Protein AF-A0A968JQE1-F1 (afdb_monomer_lite)

Foldseek 3Di:
DDAAQFKKKKFKDFDPPFPFDKKKWKDDVPDTQDIQADPVVRDGHRMDMGRHHHDDDIDIDIATPPNGGGDMDMDMDGDDGD

pLDDT: mean 96.48, std 2.14, range [90.12, 98.75]

Sequence (82 aa):
MLNKSTKYRFSICTAPNSEGEAVLQVFDMNTLMGSTFLEATGKDFPSFDLNCQKTGIYHVFISFKEGKAGEAVGILSFVKRL

Radius of gyration: 13.13 Å; chains: 1; bounding box: 32×24×36 Å

Secondary structure (DSSP, 8-state):
-B-TTEEEEEEEEE-TT-SSPEEEEEEETTEEEEESEETTTTEE-SEEEEEE-S-B--EEEEEEGGG----EEEEEEEEEE-

Structure (mmCIF, N/CA/C/O backbone):
data_AF-A0A968JQE1-F1
#
_entry.id   AF-A0A968JQE1-F1
#
loop_
_atom_site.group_PDB
_atom_site.id
_atom_site.type_symbol
_atom_site.label_atom_id
_atom_site.label_alt_id
_atom_site.label_comp_id
_atom_site.label_asym_id
_atom_site.label_entity_id
_atom_site.label_seq_id
_atom_site.pdbx_PDB_ins_code
_atom_site.Cartn_x
_atom_site.Cartn_y
_atom_site.Cartn_z
_atom_site.occupancy
_atom_site.B_iso_or_equiv
_atom_site.auth_seq_id
_atom_site.auth_comp_id
_atom_site.auth_asym_id
_atom_site.auth_atom_id
_atom_site.pdbx_PDB_model_num
ATOM 1 N N . MET A 1 1 ? -12.111 -6.168 4.051 1.00 90.12 1 MET A N 1
ATOM 2 C CA . MET A 1 1 ? -13.036 -5.394 4.910 1.00 90.12 1 MET A CA 1
ATOM 3 C C . MET A 1 1 ? -12.240 -4.832 6.072 1.00 90.12 1 MET A C 1
ATOM 5 O O . MET A 1 1 ? -11.415 -5.558 6.612 1.00 90.12 1 MET A O 1
ATOM 9 N N . LEU A 1 2 ? -12.437 -3.560 6.410 1.00 97.25 2 LEU A N 1
ATOM 10 C CA . LEU A 1 2 ? -11.780 -2.888 7.535 1.00 97.25 2 LEU A CA 1
ATOM 11 C C . LEU A 1 2 ? -12.809 -2.578 8.626 1.00 97.25 2 LEU A C 1
ATOM 13 O O . LEU A 1 2 ? -13.989 -2.394 8.323 1.00 97.25 2 LEU A O 1
ATOM 17 N N . ASN A 1 3 ? -12.361 -2.519 9.880 1.00 97.88 3 ASN A N 1
ATOM 18 C CA . ASN A 1 3 ? -13.219 -2.329 11.047 1.00 97.88 3 ASN A CA 1
ATOM 19 C C . ASN A 1 3 ? -13.146 -0.897 11.583 1.00 97.88 3 ASN A C 1
ATOM 21 O O . ASN A 1 3 ? -12.059 -0.339 11.740 1.00 97.88 3 ASN A O 1
ATOM 25 N N . LYS A 1 4 ? -14.306 -0.339 11.948 1.00 97.62 4 LYS A N 1
ATOM 26 C CA . LYS A 1 4 ? -14.420 0.947 12.646 1.00 97.62 4 LYS A CA 1
ATOM 27 C C . LYS A 1 4 ? -13.545 0.975 13.904 1.00 97.62 4 LYS A C 1
ATOM 29 O O . LYS A 1 4 ? -13.366 -0.045 14.571 1.00 97.62 4 LYS A O 1
ATOM 34 N N . SER A 1 5 ? -13.040 2.161 14.240 1.00 97.56 5 SER A N 1
ATOM 35 C CA . SER A 1 5 ? -12.186 2.395 15.410 1.00 97.56 5 SER A CA 1
ATOM 36 C C . SER A 1 5 ? -10.946 1.505 15.387 1.00 97.56 5 SER A C 1
ATOM 38 O O . SER A 1 5 ? -10.526 0.967 16.405 1.00 97.56 5 SER A O 1
ATOM 40 N N . THR A 1 6 ? -10.366 1.312 14.204 1.00 98.50 6 THR A N 1
ATOM 41 C CA . THR A 1 6 ? -9.105 0.594 14.029 1.00 98.50 6 THR A CA 1
ATOM 42 C C . THR A 1 6 ? -8.178 1.421 13.159 1.00 98.50 6 THR A C 1
ATOM 44 O O . THR A 1 6 ? -8.582 1.969 12.131 1.00 98.50 6 THR A O 1
ATOM 47 N N . LYS A 1 7 ? -6.923 1.517 13.584 1.00 98.56 7 LYS A N 1
ATOM 48 C CA . LYS A 1 7 ? -5.844 2.096 12.802 1.00 98.56 7 LYS A CA 1
ATOM 49 C C . LYS A 1 7 ? -5.168 0.987 12.006 1.00 98.56 7 LYS A C 1
ATOM 51 O O . LYS A 1 7 ? -4.655 0.028 12.588 1.00 98.56 7 LYS A O 1
ATOM 56 N N . TYR A 1 8 ? -5.161 1.144 10.692 1.00 98.69 8 TYR A N 1
ATOM 57 C CA . TYR A 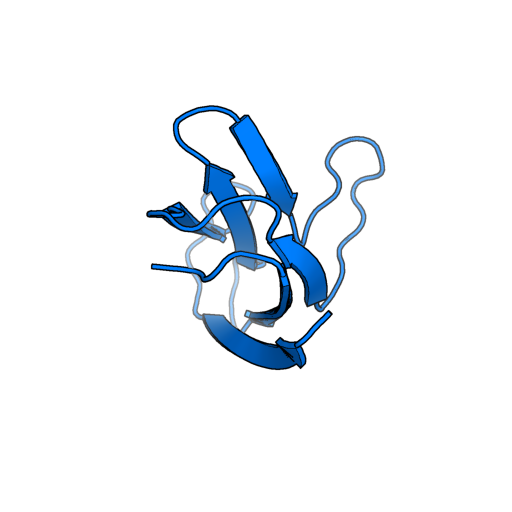1 8 ? -4.456 0.272 9.760 1.00 98.69 8 TYR A CA 1
ATOM 58 C C . TYR A 1 8 ? -3.268 1.010 9.154 1.00 98.69 8 TYR A C 1
ATOM 60 O O . TYR A 1 8 ? -3.309 2.234 9.026 1.00 98.69 8 TYR A O 1
ATOM 68 N N . ARG A 1 9 ? -2.231 0.270 8.765 1.00 98.75 9 ARG A N 1
ATOM 69 C CA . ARG A 1 9 ? -1.109 0.781 7.975 1.00 98.75 9 ARG A CA 1
ATOM 70 C 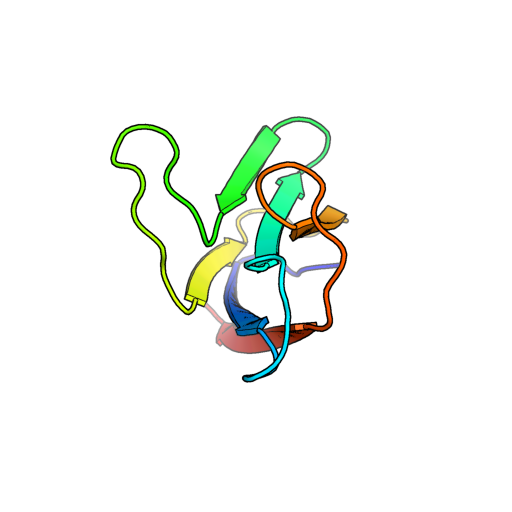C . ARG A 1 9 ? -1.068 0.065 6.642 1.00 98.75 9 ARG A C 1
ATOM 72 O O . ARG A 1 9 ? -1.097 -1.163 6.611 1.00 98.75 9 ARG A O 1
ATOM 79 N N . PHE A 1 10 ? -0.972 0.844 5.578 1.00 98.69 10 PHE A N 1
ATOM 80 C CA . PHE A 1 10 ? -0.728 0.351 4.234 1.00 98.69 10 PHE A CA 1
ATOM 81 C C . PHE A 1 10 ? 0.701 0.701 3.856 1.00 98.69 10 PHE A C 1
ATOM 83 O O . PHE A 1 10 ? 1.076 1.870 3.924 1.00 98.69 10 PHE A O 1
ATOM 90 N N . SER A 1 11 ? 1.483 -0.301 3.476 1.00 98.56 11 SER A N 1
ATOM 91 C CA . SER A 1 11 ? 2.866 -0.137 3.029 1.00 98.56 11 SER A CA 1
ATOM 92 C C . SER A 1 11 ? 3.033 -0.686 1.620 1.00 98.56 11 SER A C 1
ATOM 94 O O . SER A 1 11 ? 2.354 -1.645 1.248 1.00 98.56 11 SER A O 1
ATOM 96 N N . ILE A 1 12 ? 3.958 -0.105 0.863 1.00 98.25 12 ILE A N 1
ATOM 97 C CA . ILE A 1 12 ? 4.333 -0.562 -0.475 1.00 98.25 12 ILE A CA 1
ATOM 98 C C . ILE A 1 12 ? 5.851 -0.719 -0.551 1.00 98.25 12 ILE A C 1
ATOM 100 O O . ILE A 1 12 ? 6.601 0.065 0.033 1.00 98.25 12 ILE A O 1
ATOM 104 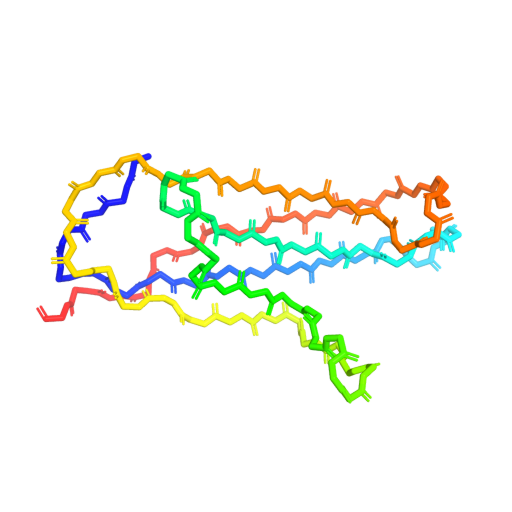N N . CYS A 1 13 ? 6.304 -1.744 -1.261 1.00 96.81 13 CYS A N 1
ATOM 105 C CA . CYS A 1 13 ? 7.700 -1.915 -1.632 1.00 96.81 13 CYS A CA 1
ATOM 106 C C . CYS A 1 13 ? 7.764 -2.342 -3.097 1.00 96.81 13 CYS A C 1
ATOM 108 O O . CYS A 1 13 ? 7.102 -3.304 -3.487 1.00 96.81 13 CYS A O 1
ATOM 110 N N . THR A 1 14 ? 8.553 -1.624 -3.887 1.00 97.38 14 THR A N 1
ATOM 111 C CA . THR A 1 14 ? 8.832 -1.946 -5.289 1.00 97.38 14 THR A CA 1
ATOM 112 C C . THR A 1 14 ? 10.082 -2.824 -5.354 1.00 97.38 14 THR A C 1
ATOM 114 O O . THR A 1 14 ? 11.048 -2.569 -4.631 1.00 97.38 14 THR A O 1
ATOM 117 N N . ALA A 1 15 ? 10.092 -3.853 -6.205 1.00 96.12 15 ALA A N 1
ATOM 118 C CA . ALA A 1 15 ? 11.277 -4.688 -6.389 1.00 96.12 15 ALA A CA 1
ATOM 119 C C . ALA A 1 15 ? 12.468 -3.847 -6.911 1.00 96.12 15 ALA A C 1
ATOM 121 O O . ALA A 1 15 ? 12.261 -2.986 -7.768 1.00 96.12 15 ALA A O 1
ATOM 122 N N . PRO A 1 16 ? 13.719 -4.101 -6.471 1.00 92.19 16 PRO A N 1
ATOM 123 C CA . PRO A 1 16 ? 14.879 -3.280 -6.850 1.00 92.19 16 PRO A CA 1
ATOM 124 C C . PRO A 1 16 ? 15.134 -3.158 -8.360 1.00 92.19 16 PRO A C 1
ATOM 126 O O . PRO A 1 16 ? 15.705 -2.168 -8.800 1.00 92.19 16 PRO A O 1
ATOM 129 N N . ASN A 1 17 ? 14.706 -4.154 -9.142 1.00 92.38 17 ASN A N 1
ATOM 130 C CA . ASN A 1 17 ? 14.906 -4.217 -10.594 1.00 92.38 17 ASN A CA 1
ATOM 131 C C . ASN A 1 17 ? 13.623 -3.906 -11.388 1.00 92.38 17 ASN A C 1
ATOM 133 O O . ASN A 1 17 ? 13.544 -4.216 -12.574 1.00 92.38 17 ASN A O 1
ATOM 137 N N . SER A 1 18 ? 12.596 -3.362 -10.732 1.00 93.38 18 SER A N 1
ATOM 138 C CA . SER A 1 18 ? 11.337 -2.979 -11.373 1.00 93.38 18 SER A CA 1
ATOM 139 C C . SER A 1 18 ? 11.513 -1.691 -12.178 1.00 93.38 18 SER A C 1
ATOM 141 O O . SER A 1 18 ? 12.054 -0.715 -11.663 1.00 93.38 18 SER A O 1
ATOM 143 N N . GLU A 1 19 ? 11.022 -1.659 -13.419 1.00 93.31 19 GLU A N 1
ATOM 144 C CA . GLU A 1 19 ? 11.030 -0.437 -14.239 1.00 93.31 19 GLU A CA 1
ATOM 145 C C . GLU A 1 19 ? 10.001 0.589 -13.748 1.00 93.31 19 GLU A C 1
ATOM 147 O O . GLU A 1 19 ? 10.250 1.796 -13.761 1.00 93.31 19 GLU A O 1
ATOM 152 N N . GLY A 1 20 ? 8.828 0.110 -13.333 1.00 94.56 20 GLY A N 1
ATOM 153 C CA . GLY A 1 20 ? 7.771 0.920 -12.749 1.00 94.56 20 GLY A CA 1
ATOM 154 C C . GLY A 1 20 ? 7.922 1.065 -11.240 1.00 94.56 20 GLY A C 1
ATOM 155 O O . GLY A 1 20 ? 8.165 0.088 -10.529 1.00 94.56 20 GLY A O 1
ATOM 156 N N . GLU A 1 21 ? 7.694 2.277 -10.741 1.00 95.75 21 GLU A N 1
ATOM 157 C CA . GLU A 1 21 ? 7.548 2.541 -9.312 1.00 95.75 21 GLU A CA 1
ATOM 158 C C . GLU A 1 21 ? 6.093 2.315 -8.887 1.00 95.75 21 GLU A C 1
ATOM 160 O O . GLU A 1 21 ? 5.169 2.873 -9.487 1.00 95.75 21 GLU A O 1
ATOM 165 N N . ALA A 1 22 ? 5.884 1.475 -7.874 1.00 97.69 22 ALA A N 1
ATOM 166 C CA . ALA A 1 22 ? 4.550 1.103 -7.434 1.00 97.69 22 ALA A CA 1
ATOM 167 C C . ALA A 1 22 ? 3.895 2.172 -6.555 1.00 97.69 22 ALA A C 1
ATOM 169 O O . ALA A 1 22 ? 4.484 2.699 -5.612 1.00 97.69 22 ALA A O 1
ATOM 170 N N . VAL A 1 23 ? 2.615 2.410 -6.816 1.00 97.94 23 VAL A N 1
ATOM 171 C CA . VAL A 1 23 ? 1.742 3.292 -6.051 1.00 97.94 23 VAL A CA 1
ATOM 172 C C . VAL A 1 23 ? 0.589 2.471 -5.497 1.00 97.94 23 VAL A C 1
ATOM 174 O O . VAL A 1 23 ? -0.125 1.806 -6.247 1.00 97.94 23 VAL A O 1
ATOM 177 N N . LEU A 1 24 ? 0.390 2.546 -4.183 1.00 98.56 24 LEU A N 1
ATOM 178 C CA . LEU A 1 24 ? -0.737 1.952 -3.480 1.00 98.56 24 LEU A CA 1
ATOM 179 C C . LEU A 1 24 ? -1.751 3.041 -3.139 1.00 98.56 24 LEU A C 1
ATOM 181 O O . LEU A 1 24 ? -1.425 4.012 -2.455 1.00 98.56 24 LEU A O 1
ATOM 185 N N . GLN A 1 25 ? -2.996 2.840 -3.561 1.00 98.44 25 GLN A N 1
ATOM 186 C CA . GLN A 1 25 ? -4.132 3.702 -3.245 1.00 98.44 25 GLN A CA 1
ATOM 187 C C . GLN A 1 25 ? -5.23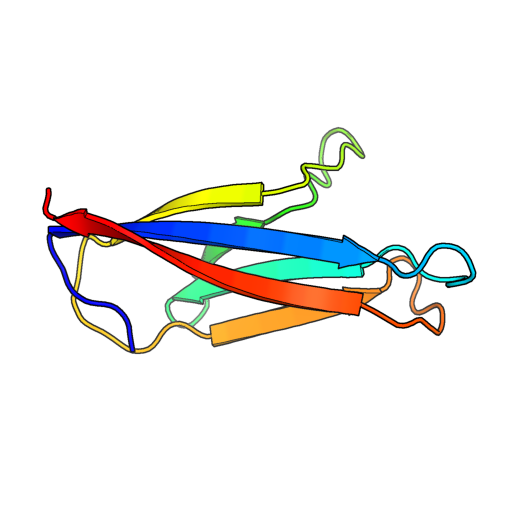6 2.904 -2.555 1.00 98.44 25 GLN A C 1
ATOM 189 O O . GLN A 1 25 ? -5.505 1.752 -2.901 1.00 98.44 25 GLN A O 1
ATOM 194 N N . VAL A 1 26 ? -5.896 3.529 -1.583 1.00 98.31 26 VAL A N 1
ATOM 195 C CA . VAL A 1 26 ? -7.041 2.948 -0.874 1.00 98.31 26 VAL A CA 1
ATOM 196 C C . VAL A 1 26 ? -8.259 3.829 -1.086 1.00 98.31 26 VAL A C 1
ATOM 198 O O . VAL A 1 26 ? -8.217 5.024 -0.796 1.00 98.31 26 VAL A O 1
ATOM 201 N N . PHE A 1 27 ? -9.355 3.225 -1.535 1.00 97.94 27 PHE A N 1
ATOM 202 C CA . PHE A 1 27 ? -10.627 3.893 -1.777 1.00 97.94 27 PHE A CA 1
ATOM 203 C C . PHE A 1 27 ? -11.736 3.349 -0.884 1.00 97.94 27 PHE A C 1
ATOM 205 O O . PHE A 1 27 ? -11.824 2.150 -0.609 1.00 97.94 27 PHE A O 1
ATOM 212 N N . ASP A 1 28 ? -12.616 4.252 -0.479 1.00 96.38 28 ASP A N 1
ATOM 213 C CA . ASP A 1 28 ? -13.924 3.958 0.091 1.00 96.38 28 ASP A CA 1
ATOM 214 C C . ASP A 1 28 ? -14.983 4.354 -0.940 1.00 96.38 28 ASP A C 1
ATOM 216 O O . ASP A 1 28 ? -15.225 5.541 -1.170 1.00 96.38 28 ASP A O 1
ATOM 220 N N . MET A 1 29 ? -15.557 3.357 -1.616 1.00 93.00 29 MET A N 1
ATOM 221 C CA . MET A 1 29 ? -16.316 3.550 -2.858 1.00 93.00 29 MET A CA 1
ATOM 222 C C . MET A 1 29 ? -15.496 4.356 -3.884 1.00 93.00 29 MET A C 1
ATOM 224 O O . MET A 1 29 ? -14.524 3.834 -4.420 1.00 93.00 29 MET A O 1
ATOM 228 N N . ASN A 1 30 ? -15.846 5.626 -4.113 1.00 94.88 30 ASN A N 1
ATOM 229 C CA . ASN A 1 30 ? -15.194 6.502 -5.091 1.00 94.88 30 ASN A CA 1
ATOM 230 C C . ASN A 1 30 ? -14.284 7.554 -4.437 1.00 94.88 30 ASN A C 1
ATOM 232 O O . ASN A 1 30 ? -13.741 8.416 -5.125 1.00 94.88 30 ASN A O 1
ATOM 236 N N . THR A 1 31 ? -14.137 7.535 -3.112 1.00 96.44 31 THR A N 1
ATOM 237 C CA . THR A 1 31 ? -13.350 8.535 -2.387 1.00 96.44 31 THR A CA 1
ATOM 238 C C . THR A 1 31 ? -11.973 7.977 -2.045 1.00 96.44 31 THR A C 1
ATOM 240 O O . THR A 1 31 ? -11.865 6.931 -1.404 1.00 96.44 31 THR A O 1
ATOM 243 N N . LEU A 1 32 ? -10.915 8.685 -2.454 1.00 97.06 32 LEU A N 1
ATOM 244 C CA . LEU A 1 32 ? -9.535 8.345 -2.109 1.00 97.06 32 LEU A CA 1
ATOM 245 C C . LEU A 1 32 ? -9.295 8.606 -0.617 1.00 97.06 32 LEU A C 1
ATOM 247 O O . LEU A 1 32 ? -9.418 9.733 -0.144 1.00 97.06 32 LEU A O 1
ATOM 251 N N . MET A 1 33 ? -8.949 7.557 0.119 1.00 97.56 33 MET A N 1
ATOM 252 C CA . MET A 1 33 ? -8.690 7.600 1.562 1.00 97.56 33 MET A CA 1
ATOM 253 C C . MET A 1 33 ? -7.209 7.784 1.885 1.00 97.56 33 MET A C 1
ATOM 255 O O . MET A 1 33 ? -6.867 8.321 2.935 1.00 97.56 33 MET A O 1
ATOM 259 N N . GLY A 1 34 ? -6.329 7.318 1.001 1.00 97.31 34 GLY A N 1
ATOM 260 C CA . GLY A 1 34 ? -4.888 7.448 1.154 1.00 97.31 34 GLY A CA 1
ATOM 261 C C . GLY A 1 34 ? -4.138 6.899 -0.051 1.00 97.31 34 GLY A C 1
ATOM 262 O O . GLY A 1 34 ? -4.653 6.054 -0.786 1.00 97.31 34 GLY A O 1
ATOM 263 N N . SER A 1 35 ? -2.927 7.413 -0.246 1.00 98.12 35 SER A N 1
ATOM 264 C CA . SER A 1 35 ? -2.034 7.074 -1.348 1.00 98.12 35 SER A CA 1
ATOM 265 C C . SER A 1 35 ? -0.593 7.078 -0.849 1.00 98.12 35 SER A C 1
ATOM 267 O O . SER A 1 35 ? -0.227 7.913 -0.019 1.00 98.12 35 SER A O 1
ATOM 269 N N . THR A 1 36 ? 0.235 6.172 -1.363 1.00 98.38 36 THR A N 1
ATOM 270 C CA . THR A 1 36 ? 1.692 6.206 -1.159 1.00 98.38 36 THR A CA 1
ATOM 271 C C . THR A 1 36 ? 2.391 7.200 -2.083 1.00 98.38 36 THR A C 1
ATOM 273 O O . THR A 1 36 ? 3.580 7.430 -1.924 1.00 98.38 36 THR A O 1
ATOM 276 N N . PHE A 1 37 ? 1.664 7.822 -3.011 1.00 97.62 37 PHE A N 1
ATOM 277 C CA . PHE A 1 37 ? 2.168 8.863 -3.900 1.00 97.62 37 PHE A CA 1
ATOM 278 C C . PHE A 1 37 ? 1.306 10.120 -3.797 1.00 97.62 37 PHE A C 1
ATOM 280 O O . PHE A 1 37 ? 0.076 10.050 -3.906 1.00 97.62 37 PHE A O 1
ATOM 287 N N . LEU A 1 38 ? 1.947 11.270 -3.593 1.00 94.81 38 LEU A N 1
ATOM 288 C CA . LEU A 1 38 ? 1.294 12.574 -3.593 1.00 94.81 38 LEU A CA 1
ATOM 289 C C . LEU A 1 38 ? 1.549 13.276 -4.929 1.00 94.81 38 LEU A C 1
ATOM 291 O O . LEU A 1 38 ? 2.598 13.889 -5.118 1.00 94.81 38 LEU A O 1
ATOM 295 N N . GLU A 1 39 ? 0.565 13.231 -5.828 1.00 90.50 39 GLU A N 1
ATOM 296 C CA . GLU A 1 39 ? 0.671 13.806 -7.179 1.00 90.50 39 GLU A CA 1
ATOM 297 C C . GLU A 1 39 ? 1.058 15.290 -7.166 1.00 90.50 39 GLU A C 1
ATOM 299 O O . GLU A 1 39 ? 1.905 15.715 -7.945 1.00 90.50 39 GLU A O 1
ATOM 304 N N . ALA A 1 40 ? 0.504 16.066 -6.228 1.00 92.88 40 ALA A N 1
ATOM 305 C CA . ALA A 1 40 ? 0.745 17.505 -6.127 1.00 92.88 40 ALA A CA 1
ATOM 306 C C . ALA A 1 40 ? 2.219 17.877 -5.886 1.00 92.88 40 ALA A C 1
ATOM 308 O O . ALA A 1 40 ? 2.639 18.977 -6.237 1.00 92.88 40 ALA A O 1
ATOM 309 N N . THR A 1 41 ? 2.996 16.990 -5.261 1.00 93.94 41 THR A N 1
ATOM 310 C CA . THR A 1 41 ? 4.413 17.231 -4.947 1.00 93.94 41 THR A CA 1
ATOM 311 C C . THR A 1 41 ? 5.356 16.265 -5.656 1.00 93.94 41 THR A C 1
ATOM 313 O O . THR A 1 41 ? 6.569 16.419 -5.536 1.00 93.94 41 THR A O 1
ATOM 316 N N . GLY A 1 42 ? 4.823 15.254 -6.348 1.00 93.38 42 GLY A N 1
ATOM 317 C CA . GLY A 1 42 ? 5.602 14.170 -6.941 1.00 93.38 42 GLY A CA 1
ATOM 318 C C . GLY A 1 42 ? 6.326 13.295 -5.913 1.00 93.38 42 GLY A C 1
ATOM 319 O O . GLY A 1 42 ? 7.294 12.632 -6.268 1.00 93.38 42 GLY A O 1
ATOM 320 N N . LYS A 1 43 ? 5.907 13.316 -4.639 1.00 95.62 43 LYS A N 1
ATOM 321 C CA . LYS A 1 43 ? 6.620 12.631 -3.555 1.00 95.62 43 LYS A CA 1
ATOM 322 C C . LYS A 1 43 ? 6.010 11.276 -3.218 1.00 95.62 43 LYS A C 1
ATOM 324 O O . LYS A 1 43 ? 4.803 11.171 -2.991 1.00 95.62 43 LYS A O 1
ATOM 329 N N . ASP A 1 44 ? 6.886 10.294 -3.058 1.00 95.69 44 ASP A N 1
ATOM 330 C CA . ASP A 1 44 ? 6.564 8.954 -2.579 1.00 95.69 44 ASP A CA 1
ATOM 331 C C . ASP A 1 44 ? 6.726 8.803 -1.070 1.00 95.69 44 ASP A C 1
ATOM 333 O O . ASP A 1 44 ? 7.560 9.436 -0.411 1.00 95.69 44 ASP A O 1
ATOM 337 N N . PHE A 1 45 ? 5.911 7.913 -0.522 1.00 97.50 45 PHE A N 1
ATOM 338 C CA . PHE A 1 45 ? 5.887 7.532 0.875 1.00 97.50 45 PHE A CA 1
ATOM 339 C C . PHE A 1 45 ? 5.851 6.005 0.966 1.00 97.50 45 PHE A C 1
ATOM 341 O O . PHE A 1 45 ? 4.987 5.379 0.359 1.00 97.50 45 PHE A O 1
ATOM 348 N N . PRO A 1 46 ? 6.712 5.372 1.777 1.00 97.25 46 PRO A N 1
ATOM 349 C CA . PRO A 1 46 ? 6.748 3.910 1.875 1.00 97.25 46 PRO A CA 1
ATOM 350 C C . PRO A 1 46 ? 5.488 3.325 2.532 1.00 97.25 46 PRO A C 1
ATOM 352 O O . PRO A 1 46 ? 5.213 2.132 2.418 1.00 97.25 46 PRO A O 1
ATOM 355 N N . SER A 1 47 ? 4.735 4.148 3.267 1.00 98.38 47 SER A N 1
ATOM 356 C CA . SER A 1 47 ? 3.483 3.752 3.906 1.00 98.38 47 SER A CA 1
ATOM 357 C C . SER A 1 47 ? 2.642 4.958 4.314 1.00 98.38 47 SER A C 1
ATOM 359 O O . SER A 1 47 ? 3.160 6.069 4.445 1.00 98.38 47 SER A O 1
ATOM 361 N N . PHE A 1 48 ? 1.363 4.716 4.591 1.00 98.50 48 PHE A N 1
ATOM 362 C CA . PHE A 1 48 ? 0.485 5.650 5.288 1.00 98.50 48 PHE A CA 1
ATOM 363 C C . PHE A 1 48 ? -0.437 4.913 6.266 1.00 98.50 48 PHE A C 1
ATOM 365 O O . PHE A 1 48 ? -0.692 3.712 6.142 1.00 98.50 48 PHE A O 1
ATOM 372 N N . ASP A 1 49 ? -0.952 5.655 7.245 1.00 98.38 49 ASP A N 1
ATOM 373 C CA . ASP A 1 49 ? -1.905 5.141 8.223 1.00 98.38 49 ASP A CA 1
ATOM 374 C C . ASP A 1 49 ? -3.330 5.598 7.893 1.00 98.38 49 ASP A C 1
ATOM 376 O O . ASP A 1 49 ? -3.563 6.769 7.597 1.00 98.38 49 ASP A O 1
ATOM 380 N N . LEU A 1 50 ? -4.297 4.691 8.030 1.00 97.94 50 LEU A N 1
ATOM 381 C CA . LEU A 1 50 ? -5.723 4.971 7.897 1.00 97.94 50 LEU A CA 1
ATOM 382 C C . LEU A 1 50 ? -6.436 4.705 9.226 1.00 97.94 50 LEU A C 1
ATOM 384 O O . LEU A 1 50 ? -6.498 3.567 9.700 1.00 97.94 50 LEU A O 1
ATOM 388 N N . ASN A 1 51 ? -7.027 5.750 9.809 1.00 97.69 51 ASN A N 1
ATOM 389 C CA . ASN A 1 51 ? -7.952 5.613 10.933 1.00 97.69 51 ASN A CA 1
ATOM 390 C C . ASN A 1 51 ? -9.349 5.295 10.386 1.00 97.69 51 ASN A C 1
ATOM 392 O O . ASN A 1 51 ? -10.045 6.182 9.890 1.00 97.69 51 ASN A O 1
ATOM 396 N N . CYS A 1 52 ? -9.763 4.033 10.469 1.00 96.31 52 CYS A N 1
ATOM 397 C CA . CYS A 1 52 ? -11.013 3.565 9.885 1.00 96.31 52 CYS A CA 1
ATOM 398 C C . CYS A 1 52 ? -12.225 4.056 10.702 1.00 96.31 52 CYS A C 1
ATOM 400 O O . CYS A 1 52 ? -12.447 3.630 11.837 1.00 96.31 52 CYS A O 1
ATOM 402 N N . GLN A 1 53 ? -13.007 4.974 10.124 1.00 93.69 53 GLN A N 1
ATOM 403 C CA . GLN A 1 53 ? -14.156 5.613 10.789 1.00 93.69 53 GLN A CA 1
ATOM 404 C C . GLN A 1 53 ? -15.460 4.812 10.670 1.00 93.69 53 GLN A C 1
ATOM 406 O O . GLN A 1 53 ? -16.377 4.987 11.476 1.00 93.69 53 GLN A O 1
ATOM 411 N N . LYS A 1 54 ? -15.549 3.912 9.685 1.00 94.69 54 LYS A N 1
ATOM 412 C CA . LYS A 1 54 ? -16.701 3.035 9.462 1.00 94.69 54 LYS A CA 1
ATOM 413 C C . LYS A 1 54 ? -16.240 1.634 9.083 1.00 94.69 54 LYS A C 1
ATOM 415 O O . LYS A 1 54 ? -15.278 1.473 8.344 1.00 94.69 54 LYS A O 1
ATOM 420 N N . THR A 1 55 ? -16.952 0.624 9.565 1.00 97.62 55 THR A N 1
ATOM 421 C CA . THR A 1 55 ? -16.707 -0.757 9.154 1.00 97.62 55 THR A CA 1
ATOM 422 C C . THR A 1 55 ? -17.213 -0.939 7.727 1.00 97.62 55 THR A C 1
ATOM 424 O O . THR A 1 55 ? -18.349 -0.565 7.436 1.00 97.62 55 THR A O 1
ATOM 427 N N . GLY A 1 56 ? -16.401 -1.503 6.835 1.00 96.81 56 GLY A N 1
ATOM 428 C CA . GLY A 1 56 ? -16.803 -1.636 5.438 1.00 96.81 56 GLY A CA 1
ATOM 429 C C . GLY A 1 56 ? -15.745 -2.192 4.496 1.00 96.81 56 GLY A C 1
ATOM 430 O O . GLY A 1 56 ? -14.635 -2.569 4.889 1.00 96.81 56 GLY A O 1
ATOM 431 N N . ILE A 1 57 ? -16.126 -2.275 3.225 1.00 97.44 57 ILE A N 1
ATOM 432 C CA . ILE A 1 57 ? -15.242 -2.672 2.132 1.00 97.44 57 ILE A CA 1
ATOM 433 C C . ILE A 1 57 ? -14.446 -1.443 1.695 1.00 97.44 57 ILE A C 1
ATOM 435 O O . ILE A 1 57 ? -15.016 -0.390 1.434 1.00 97.44 57 ILE A O 1
ATOM 439 N N . TYR A 1 58 ? -13.129 -1.611 1.623 1.00 97.88 58 TYR A N 1
ATOM 440 C CA . TYR A 1 58 ? -12.199 -0.636 1.073 1.00 97.88 58 TYR A CA 1
ATOM 441 C C . TYR A 1 58 ? -11.476 -1.312 -0.087 1.00 97.88 58 TYR A C 1
ATOM 443 O O . TYR A 1 58 ? -11.040 -2.460 0.051 1.00 97.88 58 TYR A O 1
ATOM 451 N N . HIS A 1 59 ? -11.379 -0.621 -1.215 1.00 97.38 59 HIS A N 1
ATOM 452 C CA . HIS A 1 59 ? -10.709 -1.119 -2.408 1.00 97.38 59 HIS A CA 1
ATOM 453 C C . HIS A 1 59 ? -9.249 -0.684 -2.378 1.00 97.38 59 HIS A C 1
ATOM 455 O O . HIS A 1 59 ? -8.958 0.491 -2.171 1.00 97.38 59 HIS A O 1
ATOM 461 N N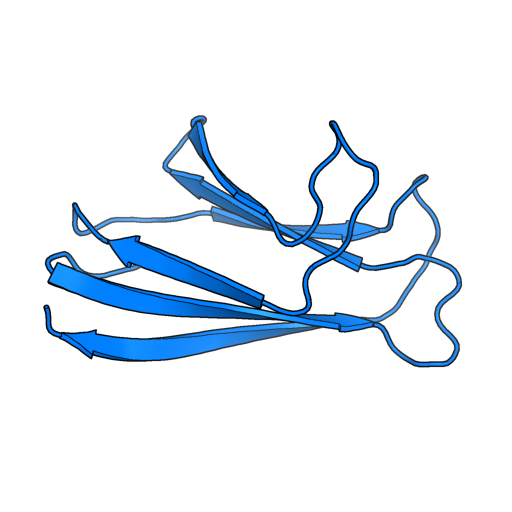 . VAL A 1 60 ? -8.340 -1.637 -2.563 1.00 97.81 60 VAL A N 1
ATOM 462 C CA . V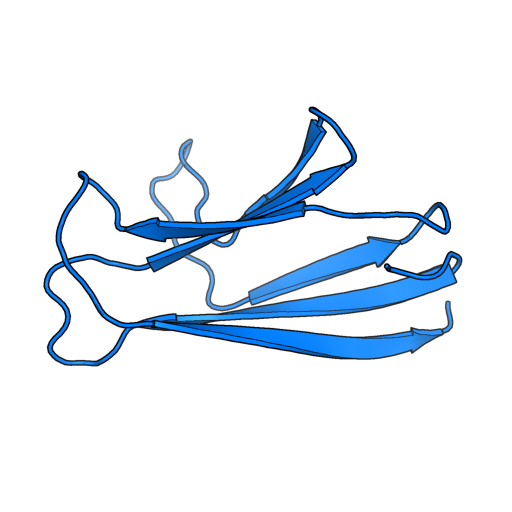AL A 1 60 ? -6.901 -1.380 -2.640 1.00 97.81 60 VAL A CA 1
ATOM 463 C C . VAL A 1 60 ? -6.483 -1.543 -4.090 1.00 97.81 60 VAL A C 1
ATOM 465 O O . VAL A 1 60 ? -6.745 -2.586 -4.687 1.00 97.81 60 VAL A O 1
ATOM 468 N N . PHE A 1 61 ? -5.829 -0.527 -4.637 1.00 97.25 61 PHE A N 1
ATOM 469 C CA . PHE A 1 61 ? -5.239 -0.565 -5.967 1.00 97.25 61 PHE A CA 1
ATOM 470 C C . PHE A 1 61 ? -3.729 -0.441 -5.844 1.00 97.25 61 PHE A C 1
ATOM 472 O O . PHE A 1 61 ? -3.233 0.412 -5.110 1.00 97.25 61 PHE A O 1
ATOM 479 N N . ILE A 1 62 ? -3.016 -1.294 -6.572 1.00 97.31 62 ILE A N 1
ATOM 480 C CA . ILE A 1 62 ? -1.585 -1.149 -6.813 1.00 97.31 62 ILE A CA 1
ATOM 481 C C . ILE A 1 62 ? -1.428 -0.922 -8.309 1.00 97.31 62 ILE A C 1
ATOM 483 O O . ILE A 1 62 ? -1.929 -1.702 -9.118 1.00 97.31 62 ILE A O 1
ATOM 487 N N . SER A 1 63 ? -0.772 0.172 -8.657 1.00 96.88 63 SER A N 1
ATOM 488 C CA . SER A 1 63 ? -0.461 0.549 -10.032 1.00 96.88 63 SER A CA 1
ATOM 489 C C . SER A 1 63 ? 1.006 0.934 -10.127 1.00 96.88 63 SER A C 1
ATOM 491 O O . SER A 1 63 ? 1.656 1.153 -9.108 1.00 96.88 63 SER A O 1
ATOM 493 N N . PHE A 1 64 ? 1.526 1.016 -11.342 1.00 97.00 64 PHE A N 1
ATOM 494 C CA . PHE A 1 64 ? 2.889 1.455 -11.591 1.00 97.00 64 PHE A CA 1
ATOM 495 C C . PHE A 1 64 ? 2.852 2.782 -12.338 1.00 97.00 64 PHE A C 1
ATOM 497 O O . PHE A 1 64 ? 2.088 2.941 -13.299 1.00 97.00 64 PHE A O 1
ATOM 504 N N . LYS A 1 65 ? 3.652 3.748 -11.879 1.00 94.31 65 LYS A N 1
ATOM 505 C CA . LYS A 1 65 ? 3.717 5.078 -12.494 1.00 94.31 65 LYS A CA 1
ATOM 506 C C . LYS A 1 65 ? 4.035 4.972 -13.982 1.00 94.31 65 LYS A C 1
ATOM 508 O O . LYS A 1 65 ? 4.775 4.088 -14.414 1.00 94.31 65 LYS A O 1
ATOM 513 N N . GLU A 1 66 ? 3.454 5.886 -14.757 1.00 92.31 66 GLU A N 1
ATOM 514 C CA . GLU A 1 66 ? 3.634 5.974 -16.216 1.00 92.31 66 GLU A CA 1
ATOM 515 C C . GLU A 1 66 ? 3.201 4.709 -16.986 1.00 92.31 66 GLU A C 1
ATOM 517 O O . GLU A 1 66 ? 3.507 4.572 -18.167 1.00 92.31 66 GLU A O 1
ATOM 522 N N . GLY A 1 67 ? 2.486 3.776 -16.344 1.00 91.12 67 GLY A N 1
ATOM 523 C CA . GLY A 1 67 ? 2.072 2.515 -16.963 1.00 91.12 67 GLY A CA 1
ATOM 524 C C . GLY A 1 67 ? 3.221 1.534 -17.212 1.00 91.12 67 GLY A C 1
ATOM 525 O O . GLY A 1 67 ? 3.055 0.593 -17.987 1.00 91.12 67 GLY A O 1
ATOM 526 N N . LYS A 1 68 ? 4.381 1.743 -16.579 1.00 95.44 68 LYS A N 1
ATOM 527 C CA . LYS A 1 68 ? 5.544 0.857 -16.706 1.00 95.44 68 LYS A CA 1
ATOM 528 C C . LYS A 1 68 ? 5.284 -0.494 -16.047 1.00 95.44 68 LYS A C 1
ATOM 530 O O . LYS A 1 68 ? 4.604 -0.578 -15.029 1.00 95.44 68 LYS A O 1
ATOM 535 N N . ALA A 1 69 ? 5.844 -1.557 -16.617 1.00 95.06 69 ALA A N 1
ATOM 536 C CA . ALA A 1 69 ? 5.773 -2.877 -16.006 1.00 95.06 69 ALA A CA 1
ATOM 537 C C . ALA A 1 69 ? 6.602 -2.913 -14.714 1.00 95.06 69 ALA A C 1
ATOM 539 O O . ALA A 1 69 ? 7.617 -2.227 -14.586 1.00 95.06 69 ALA A O 1
ATOM 540 N N . GLY A 1 70 ? 6.180 -3.726 -13.750 1.00 95.44 70 GLY A N 1
ATOM 541 C CA . GLY A 1 70 ? 6.898 -3.817 -12.493 1.00 95.44 70 GLY A CA 1
ATOM 542 C C . GLY A 1 70 ? 6.416 -4.921 -11.572 1.00 95.44 70 GLY A C 1
ATOM 543 O O . GLY A 1 70 ? 5.395 -5.566 -11.812 1.00 95.44 70 GLY A O 1
ATOM 544 N N . GLU A 1 71 ? 7.168 -5.105 -10.492 1.00 96.94 71 GLU A N 1
ATOM 545 C CA . GLU A 1 71 ? 6.840 -6.015 -9.399 1.00 96.94 71 GLU A CA 1
ATOM 546 C C . GLU A 1 71 ? 6.842 -5.249 -8.076 1.00 96.94 71 GLU A C 1
ATOM 548 O O . GLU A 1 71 ? 7.726 -4.428 -7.808 1.00 96.94 71 GLU A O 1
ATOM 553 N N . ALA A 1 72 ? 5.838 -5.512 -7.242 1.00 97.19 72 ALA A N 1
ATOM 554 C CA . ALA A 1 72 ? 5.703 -4.866 -5.949 1.00 97.19 72 ALA A CA 1
ATOM 555 C C . ALA A 1 72 ? 4.944 -5.726 -4.940 1.00 97.19 72 ALA A C 1
ATOM 557 O O . ALA A 1 72 ? 4.141 -6.589 -5.295 1.00 97.19 72 ALA A O 1
ATOM 558 N N . VAL A 1 73 ? 5.165 -5.424 -3.662 1.00 97.62 73 VAL A N 1
ATOM 559 C CA . VAL A 1 73 ? 4.479 -6.039 -2.526 1.00 97.62 73 VAL A CA 1
ATOM 560 C C . VAL A 1 73 ? 3.744 -4.959 -1.741 1.00 97.62 73 VAL A C 1
ATOM 562 O O . VAL A 1 73 ? 4.360 -4.035 -1.207 1.00 97.62 73 VAL A O 1
ATOM 565 N N . GLY A 1 74 ? 2.422 -5.096 -1.647 1.00 97.81 74 GLY A N 1
ATOM 566 C CA . GLY A 1 74 ? 1.583 -4.305 -0.749 1.00 97.81 74 GLY A CA 1
ATOM 567 C C . GLY A 1 74 ? 1.331 -5.044 0.565 1.00 97.81 74 GLY A C 1
ATOM 568 O O . GLY A 1 74 ? 1.005 -6.230 0.557 1.00 97.81 74 GLY A O 1
ATOM 569 N N . ILE A 1 75 ? 1.448 -4.347 1.696 1.00 98.31 75 ILE A N 1
ATOM 570 C CA . ILE A 1 75 ? 1.213 -4.907 3.034 1.00 98.31 75 ILE A CA 1
ATOM 571 C C . ILE A 1 75 ? 0.112 -4.108 3.731 1.00 98.31 75 ILE A C 1
ATOM 573 O O . ILE A 1 75 ? 0.199 -2.885 3.839 1.00 98.31 75 ILE A O 1
ATOM 577 N N . LEU A 1 76 ? -0.897 -4.813 4.245 1.00 98.25 76 LEU A N 1
ATOM 578 C CA . LEU A 1 76 ? -1.904 -4.277 5.159 1.00 98.25 76 LEU A CA 1
ATOM 579 C C . LEU A 1 76 ? -1.625 -4.785 6.575 1.00 98.25 76 LEU A C 1
ATOM 581 O O . LEU A 1 76 ? -1.754 -5.977 6.848 1.00 98.25 76 LEU A O 1
ATOM 585 N N . SER A 1 77 ? -1.320 -3.866 7.485 1.00 98.44 77 SER A N 1
ATOM 586 C CA . SER A 1 77 ? -1.077 -4.167 8.894 1.00 98.44 77 SER A CA 1
ATOM 587 C C . SER A 1 77 ? -2.193 -3.625 9.780 1.00 98.44 77 SER A C 1
ATOM 589 O O . SER A 1 77 ? -2.604 -2.468 9.661 1.00 98.44 77 SER A O 1
ATOM 591 N N . PHE A 1 78 ? -2.642 -4.439 10.734 1.00 98.25 78 PHE A N 1
ATOM 592 C CA . PHE A 1 78 ? -3.357 -3.945 11.909 1.00 98.25 78 PHE A CA 1
ATOM 593 C C . PHE A 1 78 ? -2.355 -3.241 12.829 1.00 98.25 78 PHE A C 1
ATOM 595 O O . PHE A 1 78 ? -1.357 -3.842 13.219 1.00 98.25 78 PHE A O 1
ATOM 602 N N . VAL A 1 79 ? -2.605 -1.977 13.175 1.00 98.38 79 VAL A N 1
ATOM 603 C CA . VAL A 1 79 ? -1.729 -1.224 14.088 1.00 98.38 79 VAL A CA 1
ATOM 604 C C . VAL A 1 79 ? -2.279 -1.279 15.505 1.00 98.38 79 VAL A C 1
ATOM 606 O O . VAL A 1 79 ? -1.587 -1.705 16.424 1.00 98.38 79 VAL A O 1
ATOM 609 N N . LYS A 1 80 ? -3.519 -0.819 15.695 1.00 98.19 80 LYS A N 1
ATOM 610 C CA . LYS A 1 80 ? -4.214 -0.843 16.988 1.00 98.19 80 LYS A CA 1
ATOM 611 C C . LYS A 1 80 ? -5.702 -0.571 16.829 1.00 98.19 80 LYS A C 1
ATOM 613 O O . LYS A 1 80 ? -6.127 0.031 15.842 1.00 98.19 80 LYS A O 1
ATOM 618 N N . ARG A 1 81 ? -6.471 -0.915 17.859 1.00 97.00 81 ARG A N 1
ATOM 619 C CA . ARG A 1 81 ? -7.817 -0.371 18.065 1.00 97.00 81 ARG A CA 1
ATOM 620 C C . ARG A 1 81 ? -7.714 1.055 18.628 1.00 97.00 81 ARG A C 1
ATOM 622 O O . ARG A 1 81 ? -6.794 1.338 19.398 1.00 97.00 81 ARG A O 1
ATOM 629 N N . LEU A 1 82 ? -8.598 1.938 18.175 1.00 92.94 82 LEU A N 1
ATOM 630 C CA . LEU A 1 82 ? -8.726 3.337 18.592 1.00 92.94 82 LEU A CA 1
ATOM 631 C C . LEU A 1 82 ? -9.785 3.488 19.682 1.00 92.94 82 LEU A C 1
ATOM 633 O O . LEU A 1 82 ? -10.773 2.716 19.643 1.00 92.94 82 LEU A O 1
#